Protein AF-X0W7W7-F1 (afdb_monomer_lite)

pLDDT: mean 78.42, std 18.94, range [36.66, 98.75]

Organism: NCBI:txid412755

Foldseek 3Di:
DLAQPVLVVVQCVVVVWDKDDDDQWIKIDDPPFIFIDGSPDQWTFGPPPPDTQTDGSQFKDWPDFWAADEEAAQDKDKTATDIDGDPFDDKWKAKWKPPVHTDTDDPDDQWDQRTHRMIMGGRHHPVQAFIKMWMWIDTPRDIDIGDIYTYHYFFPFDFDQDPVRDTDTDGPPPDPPPPPPDD

Structure (mmCIF, N/CA/C/O backbone):
data_AF-X0W7W7-F1
#
_entry.id   AF-X0W7W7-F1
#
loop_
_atom_site.group_PDB
_atom_site.id
_atom_site.type_symbol
_atom_site.label_atom_id
_atom_site.label_alt_id
_atom_site.label_comp_id
_atom_site.label_asym_id
_atom_site.label_entity_id
_atom_site.label_seq_id
_atom_site.pdbx_PDB_ins_code
_atom_site.Cartn_x
_atom_site.Cartn_y
_atom_site.Cartn_z
_atom_site.occupancy
_atom_site.B_iso_or_equiv
_atom_site.auth_seq_id
_atom_site.auth_comp_id
_atom_site.auth_asym_id
_atom_site.auth_atom_id
_atom_site.pdbx_PDB_model_num
ATOM 1 N N . ALA A 1 1 ? 23.647 -15.182 -27.503 1.00 45.72 1 ALA A N 1
ATOM 2 C CA . ALA A 1 1 ? 22.432 -14.591 -28.090 1.00 45.72 1 ALA A CA 1
ATOM 3 C C . ALA A 1 1 ? 21.824 -13.727 -27.004 1.00 45.72 1 ALA A C 1
ATOM 5 O O . ALA A 1 1 ? 21.447 -14.271 -25.975 1.00 45.72 1 ALA A O 1
ATOM 6 N N . ASN A 1 2 ? 21.884 -12.408 -27.164 1.00 49.81 2 ASN A N 1
ATOM 7 C CA . ASN A 1 2 ? 21.413 -11.459 -26.160 1.00 49.81 2 ASN A CA 1
ATOM 8 C C . ASN A 1 2 ? 19.884 -11.489 -26.180 1.00 49.81 2 ASN A C 1
ATOM 10 O O . ASN A 1 2 ? 19.286 -10.874 -27.054 1.00 49.81 2 ASN A O 1
ATOM 14 N N . ALA A 1 3 ? 19.272 -12.304 -25.322 1.00 60.06 3 ALA A N 1
ATOM 15 C CA . ALA A 1 3 ? 17.826 -12.308 -25.148 1.00 60.06 3 ALA A CA 1
ATOM 16 C C . ALA A 1 3 ? 17.385 -10.969 -24.536 1.00 60.06 3 ALA A C 1
ATOM 18 O O . ALA A 1 3 ? 18.170 -10.315 -23.845 1.00 60.06 3 ALA A O 1
ATOM 19 N N . ILE A 1 4 ? 16.136 -10.569 -24.783 1.00 62.16 4 ILE A N 1
ATOM 20 C CA . ILE A 1 4 ? 15.514 -9.462 -24.046 1.00 62.16 4 ILE A CA 1
ATOM 21 C C . ILE A 1 4 ? 15.673 -9.770 -22.548 1.00 62.16 4 ILE A C 1
ATOM 23 O O . ILE A 1 4 ? 15.346 -10.892 -22.159 1.00 62.16 4 ILE A O 1
ATOM 27 N N . PRO A 1 5 ? 16.183 -8.838 -21.719 1.00 66.94 5 PRO A N 1
ATOM 28 C CA . PRO A 1 5 ? 16.323 -9.091 -20.290 1.00 66.94 5 PRO A CA 1
ATOM 29 C C . PRO A 1 5 ? 14.987 -9.548 -19.690 1.00 66.94 5 PRO A C 1
ATOM 31 O O . PRO A 1 5 ? 13.959 -8.931 -19.974 1.00 66.94 5 PRO A O 1
ATOM 34 N N . ASP A 1 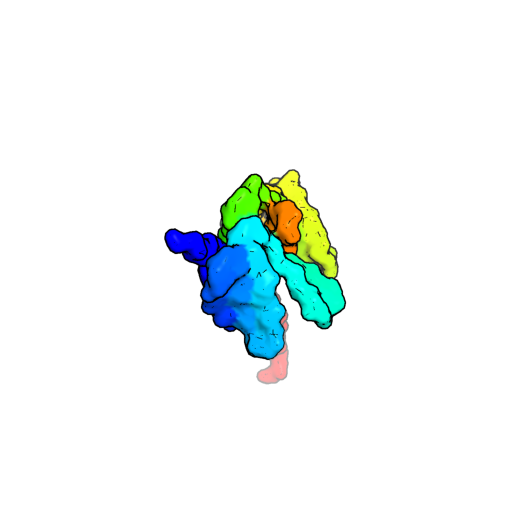6 ? 14.997 -10.595 -18.860 1.00 69.69 6 ASP A N 1
ATOM 35 C CA . ASP A 1 6 ? 13.777 -11.247 -18.343 1.00 69.69 6 ASP A CA 1
ATOM 36 C C . ASP A 1 6 ? 12.773 -10.246 -17.740 1.00 69.69 6 ASP A C 1
ATOM 38 O O . ASP A 1 6 ? 11.567 -10.341 -17.965 1.00 69.69 6 ASP A O 1
ATOM 42 N N . ALA A 1 7 ? 13.278 -9.205 -17.071 1.00 64.88 7 ALA A N 1
ATOM 43 C CA . ALA A 1 7 ? 12.464 -8.154 -16.465 1.00 64.88 7 ALA A CA 1
ATOM 44 C C . ALA A 1 7 ? 11.612 -7.358 -17.481 1.00 64.88 7 ALA A C 1
ATOM 46 O O . ALA A 1 7 ? 10.484 -6.968 -17.174 1.00 64.88 7 ALA A O 1
ATOM 47 N N . TRP A 1 8 ? 12.107 -7.141 -18.707 1.00 68.44 8 TRP A N 1
ATOM 48 C CA . TRP A 1 8 ? 11.331 -6.517 -19.787 1.00 68.44 8 TRP A CA 1
ATOM 49 C C . TRP A 1 8 ? 10.260 -7.467 -20.323 1.00 68.44 8 TRP A C 1
ATOM 51 O O . TRP A 1 8 ? 9.124 -7.045 -20.534 1.00 68.44 8 TRP A O 1
ATOM 61 N N . ALA A 1 9 ? 10.594 -8.746 -20.511 1.00 70.38 9 ALA A N 1
ATOM 62 C CA . ALA A 1 9 ? 9.655 -9.748 -21.008 1.00 70.38 9 ALA A CA 1
ATOM 63 C C . ALA A 1 9 ? 8.454 -9.922 -20.060 1.00 70.38 9 ALA A C 1
ATOM 65 O O . ALA A 1 9 ? 7.306 -9.887 -20.506 1.00 70.38 9 ALA A O 1
ATOM 66 N N . GLU A 1 10 ? 8.703 -10.024 -18.750 1.00 70.81 10 GLU A N 1
ATOM 67 C CA . GLU A 1 10 ? 7.651 -10.120 -17.731 1.00 70.81 10 GLU A CA 1
ATOM 68 C C . GLU A 1 10 ? 6.765 -8.869 -17.679 1.00 70.81 10 GLU A C 1
ATOM 70 O O . GLU A 1 10 ? 5.537 -8.971 -17.601 1.00 70.81 10 GLU A O 1
ATOM 75 N N . MET A 1 11 ? 7.367 -7.675 -17.740 1.00 71.56 11 MET A N 1
ATOM 76 C CA . MET A 1 11 ? 6.620 -6.417 -17.719 1.00 71.56 11 MET A CA 1
ATOM 77 C C . MET A 1 11 ? 5.732 -6.268 -18.961 1.00 71.56 11 MET A C 1
ATOM 79 O O . MET A 1 11 ? 4.547 -5.959 -18.829 1.00 71.56 11 MET A O 1
ATOM 83 N N . LEU A 1 12 ? 6.291 -6.494 -20.151 1.00 73.38 12 LEU A N 1
ATOM 84 C CA . LEU A 1 12 ? 5.581 -6.347 -21.421 1.00 73.38 12 LEU A CA 1
ATOM 85 C C . LEU A 1 12 ? 4.429 -7.353 -21.523 1.00 73.38 12 LEU A C 1
ATOM 87 O O . LEU A 1 12 ? 3.311 -6.961 -21.859 1.00 73.38 12 LEU A O 1
ATOM 91 N N . ALA A 1 13 ? 4.659 -8.611 -21.134 1.00 72.12 13 ALA A N 1
ATOM 92 C CA . ALA A 1 13 ? 3.614 -9.631 -21.094 1.00 72.12 13 ALA A CA 1
ATOM 93 C C . ALA A 1 13 ? 2.483 -9.267 -20.116 1.00 72.12 13 ALA A C 1
ATOM 95 O O . ALA A 1 13 ? 1.309 -9.356 -20.478 1.00 72.12 13 ALA A O 1
ATOM 96 N N . ALA A 1 14 ? 2.814 -8.795 -18.907 1.00 66.62 14 ALA A N 1
ATOM 97 C CA . ALA A 1 14 ? 1.821 -8.375 -17.912 1.00 66.62 14 ALA A CA 1
ATOM 98 C C . ALA A 1 14 ? 0.955 -7.194 -18.386 1.00 66.62 14 ALA A C 1
ATOM 100 O O . ALA A 1 14 ? -0.183 -7.048 -17.945 1.00 66.62 14 ALA A O 1
ATOM 101 N N . GLN A 1 15 ? 1.484 -6.356 -19.280 1.00 68.12 15 GLN A N 1
ATOM 102 C CA . GLN A 1 15 ? 0.783 -5.203 -19.851 1.00 68.12 15 GLN A CA 1
ATOM 103 C C . GLN A 1 15 ? 0.139 -5.499 -21.220 1.00 68.12 15 GLN A C 1
ATOM 105 O O . GLN A 1 15 ? -0.442 -4.603 -21.829 1.00 68.12 15 GLN A O 1
ATOM 110 N N . GLY A 1 16 ? 0.219 -6.743 -21.708 1.00 72.38 16 GLY A N 1
ATOM 111 C CA . GLY A 1 16 ? -0.382 -7.162 -22.978 1.00 72.38 16 GLY A CA 1
ATOM 112 C C . GLY A 1 16 ? 0.357 -6.679 -24.230 1.00 72.38 16 GLY A C 1
ATOM 113 O O . GLY A 1 16 ? -0.223 -6.677 -25.316 1.00 72.38 16 GLY A O 1
ATOM 114 N N . PHE A 1 17 ? 1.619 -6.269 -24.103 1.00 72.00 17 PHE A N 1
ATOM 115 C CA . PHE A 1 17 ? 2.450 -5.920 -25.250 1.00 72.00 17 PHE A CA 1
ATOM 116 C C . PHE A 1 17 ? 2.936 -7.189 -25.954 1.00 72.00 17 PHE A C 1
ATOM 118 O O . PHE A 1 17 ? 3.464 -8.108 -25.325 1.00 72.00 17 PHE A O 1
ATOM 125 N N . ALA A 1 18 ? 2.826 -7.213 -27.280 1.00 73.81 18 ALA A N 1
ATOM 126 C CA . ALA A 1 18 ? 3.605 -8.136 -28.093 1.00 73.81 18 ALA A CA 1
ATOM 127 C C . ALA A 1 18 ? 5.037 -7.605 -28.187 1.00 73.81 18 ALA A C 1
ATOM 129 O O . ALA A 1 18 ? 5.231 -6.401 -28.315 1.00 73.81 18 ALA A O 1
ATOM 130 N N . TYR A 1 19 ? 6.045 -8.470 -28.150 1.00 74.38 19 TYR A N 1
ATOM 131 C CA . TYR A 1 19 ? 7.438 -8.037 -28.207 1.00 74.38 19 TYR A CA 1
ATOM 132 C C . TYR A 1 19 ? 8.307 -9.016 -28.986 1.00 74.38 19 TYR A C 1
ATOM 134 O O . TYR A 1 19 ? 7.923 -10.161 -29.231 1.00 74.38 19 TYR A O 1
ATOM 142 N N . GLY A 1 20 ? 9.493 -8.566 -29.376 1.00 71.44 20 GLY A N 1
ATOM 143 C CA . GLY A 1 20 ? 10.481 -9.420 -30.008 1.00 71.44 20 GLY A CA 1
ATOM 144 C C . GLY A 1 20 ? 11.811 -8.720 -30.228 1.00 71.44 20 GLY A C 1
ATOM 145 O O . GLY A 1 20 ? 12.041 -7.598 -29.784 1.00 71.44 20 GLY A O 1
ATOM 146 N N . GLN A 1 21 ? 12.717 -9.431 -30.885 1.00 72.44 21 GLN A N 1
ATOM 147 C CA . GLN A 1 21 ? 14.108 -9.034 -31.025 1.00 72.44 21 GLN A CA 1
ATOM 148 C C . GLN A 1 21 ? 14.515 -9.012 -32.492 1.00 72.44 21 GLN A C 1
ATOM 150 O O . GLN A 1 21 ? 14.133 -9.891 -33.272 1.00 72.44 21 GLN A O 1
ATOM 155 N N . ARG A 1 22 ? 15.341 -8.032 -32.859 1.00 69.88 22 ARG A N 1
ATOM 156 C CA . ARG A 1 22 ? 16.033 -8.001 -34.144 1.00 69.88 22 ARG A CA 1
ATOM 157 C C . ARG A 1 22 ? 17.442 -7.453 -33.943 1.00 69.88 22 ARG A C 1
ATOM 159 O O . ARG A 1 22 ? 17.612 -6.285 -33.621 1.00 69.88 22 ARG A O 1
ATOM 166 N N . ASN A 1 23 ? 18.451 -8.286 -34.195 1.00 75.62 23 ASN A N 1
ATOM 167 C CA . ASN A 1 23 ? 19.860 -7.954 -33.945 1.00 75.62 23 ASN A CA 1
ATOM 168 C C . ASN A 1 23 ? 20.071 -7.542 -32.474 1.00 75.62 23 ASN A C 1
ATOM 170 O O . ASN A 1 23 ? 19.662 -8.306 -31.602 1.00 75.62 23 ASN A O 1
ATOM 174 N N . ASP A 1 24 ? 20.662 -6.365 -32.227 1.00 70.25 24 ASP A N 1
ATOM 175 C CA . ASP A 1 24 ? 20.887 -5.753 -30.903 1.00 70.25 24 ASP A CA 1
ATOM 176 C C . ASP A 1 24 ? 19.748 -4.808 -30.459 1.00 70.25 24 ASP A C 1
ATOM 178 O O . ASP A 1 24 ? 19.847 -4.148 -29.420 1.00 70.25 24 ASP A O 1
ATOM 182 N N . SER A 1 25 ? 18.663 -4.747 -31.237 1.00 67.56 25 SER A N 1
ATOM 183 C CA . SER A 1 25 ? 17.449 -4.005 -30.901 1.00 67.56 25 SER A CA 1
ATOM 184 C C . SER A 1 25 ? 16.347 -4.946 -30.420 1.00 67.56 25 SER A C 1
ATOM 186 O O . SER A 1 25 ? 16.232 -6.101 -30.855 1.00 67.56 25 SER A O 1
ATOM 188 N N . TRP A 1 26 ? 15.473 -4.423 -29.572 1.00 69.69 26 TRP A N 1
ATOM 189 C CA . TRP A 1 26 ? 14.201 -5.046 -29.228 1.00 69.69 26 TRP A CA 1
ATOM 190 C C . TRP A 1 26 ? 13.044 -4.157 -29.677 1.00 69.69 26 TRP A C 1
ATOM 192 O O . TRP A 1 26 ? 13.203 -2.949 -29.854 1.00 69.69 26 TRP A O 1
ATOM 202 N N . TYR A 1 27 ? 11.883 -4.768 -29.878 1.00 68.31 27 TYR A N 1
ATOM 203 C CA . TYR A 1 27 ? 10.658 -4.077 -30.244 1.00 68.31 27 TYR A CA 1
ATOM 204 C C . TYR A 1 27 ? 9.495 -4.522 -29.365 1.00 68.31 27 TYR A C 1
ATOM 206 O O . TYR A 1 27 ? 9.428 -5.684 -28.958 1.00 68.31 27 TYR A O 1
ATOM 214 N N . ALA A 1 28 ? 8.561 -3.611 -29.103 1.00 71.88 28 ALA A N 1
ATOM 215 C CA . ALA A 1 28 ? 7.290 -3.928 -28.465 1.00 71.88 28 ALA A CA 1
ATOM 216 C C . ALA A 1 28 ? 6.136 -3.164 -29.112 1.00 71.88 28 ALA A C 1
ATOM 218 O O . ALA A 1 28 ? 6.305 -2.040 -29.586 1.00 71.88 28 ALA A O 1
ATOM 219 N N . PHE A 1 29 ? 4.962 -3.788 -29.114 1.00 65.50 29 PHE A N 1
ATOM 220 C CA . PHE A 1 29 ? 3.747 -3.290 -29.732 1.00 65.50 29 PHE A CA 1
ATOM 221 C C . PHE A 1 29 ? 2.554 -3.443 -28.793 1.00 65.50 29 PHE A C 1
ATOM 223 O O . PHE A 1 29 ? 2.348 -4.510 -28.213 1.00 65.50 29 PHE A O 1
ATOM 230 N N . LEU A 1 30 ? 1.722 -2.406 -28.717 1.00 60.84 30 LEU A N 1
ATOM 231 C CA . LEU A 1 30 ? 0.381 -2.474 -28.137 1.00 60.84 30 LEU A CA 1
ATOM 232 C C . LEU A 1 30 ? -0.604 -1.914 -29.165 1.00 60.84 30 LEU A C 1
ATOM 234 O O . LEU A 1 30 ? -0.691 -0.704 -29.384 1.00 60.84 30 LEU A O 1
ATOM 238 N N . GLY A 1 31 ? -1.314 -2.806 -29.856 1.00 69.38 31 GLY A N 1
ATOM 239 C CA . GLY A 1 31 ? -2.130 -2.423 -31.008 1.00 69.38 31 GLY A CA 1
ATOM 240 C C . GLY A 1 31 ? -1.274 -1.837 -32.139 1.00 69.38 31 GLY A C 1
ATOM 241 O O . GLY A 1 31 ? -0.375 -2.507 -32.638 1.00 69.38 31 GLY A O 1
ATOM 242 N N . GLY A 1 32 ? -1.564 -0.598 -32.555 1.00 58.56 32 GLY A N 1
ATOM 243 C CA . GLY A 1 32 ? -0.831 0.111 -33.616 1.00 58.56 32 GLY A CA 1
ATOM 244 C C . GLY A 1 32 ? 0.356 0.959 -33.140 1.00 58.56 32 GLY A C 1
ATOM 245 O O . GLY A 1 32 ? 1.016 1.585 -33.967 1.00 58.56 32 GLY A O 1
ATOM 246 N N . LEU A 1 33 ? 0.617 1.016 -31.830 1.00 58.38 33 LEU A N 1
ATOM 247 C CA . LEU A 1 33 ? 1.764 1.729 -31.264 1.00 58.38 33 LEU A CA 1
ATOM 248 C C . LEU A 1 33 ? 2.957 0.777 -31.186 1.00 58.38 33 LEU A C 1
ATOM 250 O O . LEU A 1 33 ? 2.823 -0.315 -30.637 1.00 58.38 33 LEU A O 1
ATOM 254 N N . GLY A 1 34 ? 4.101 1.193 -31.729 1.00 57.59 34 GLY A N 1
ATOM 255 C CA . GLY A 1 34 ? 5.343 0.423 -31.729 1.00 57.59 34 GLY A CA 1
ATOM 256 C C . GLY A 1 34 ? 6.508 1.209 -31.139 1.00 57.59 34 GLY A C 1
ATOM 257 O O . GLY A 1 34 ? 6.561 2.432 -31.255 1.00 57.59 34 GLY A O 1
ATOM 258 N N . TYR A 1 35 ? 7.440 0.491 -30.526 1.00 67.12 35 TYR A N 1
ATOM 259 C CA . TYR A 1 35 ? 8.705 1.015 -30.020 1.00 67.12 35 TYR A CA 1
ATOM 260 C C . TYR A 1 35 ? 9.858 0.134 -30.506 1.00 67.12 35 TYR A C 1
ATOM 262 O O . TYR A 1 35 ? 9.696 -1.082 -30.613 1.00 67.12 35 TYR A O 1
ATOM 270 N N . GLU A 1 36 ? 11.009 0.752 -30.762 1.00 62.44 36 GLU A N 1
ATOM 271 C CA . GLU A 1 36 ? 12.295 0.088 -30.967 1.00 62.44 36 GLU A CA 1
ATOM 272 C C . GLU A 1 36 ? 1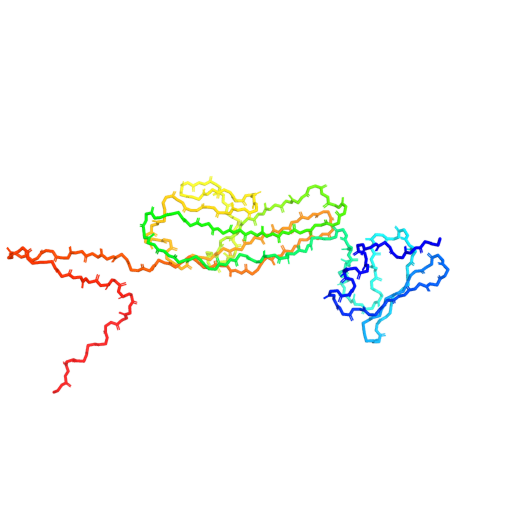3.319 0.716 -30.014 1.00 62.44 36 GLU A C 1
ATOM 274 O O . GLU A 1 36 ? 13.387 1.942 -29.906 1.00 62.44 36 GLU A O 1
ATOM 279 N N . GLY A 1 37 ? 14.101 -0.116 -29.329 1.00 63.38 37 GLY A N 1
ATOM 280 C CA . GLY A 1 37 ? 15.140 0.318 -28.394 1.00 63.38 37 GLY A CA 1
ATOM 281 C C . GLY A 1 37 ? 16.359 -0.588 -28.423 1.00 63.38 37 GLY A C 1
ATOM 282 O O . GLY A 1 37 ? 16.311 -1.709 -28.939 1.00 63.38 37 GLY A O 1
ATOM 283 N N . ASN A 1 38 ? 17.464 -0.116 -27.856 1.00 66.25 38 ASN A N 1
ATOM 284 C CA . ASN A 1 38 ? 18.648 -0.932 -27.621 1.00 66.25 38 ASN A CA 1
ATOM 285 C C . ASN A 1 38 ? 18.389 -1.903 -26.458 1.00 66.25 38 ASN A C 1
ATOM 287 O O . ASN A 1 38 ? 17.700 -1.568 -25.498 1.00 66.25 38 ASN A O 1
ATOM 291 N N . MET A 1 39 ? 18.973 -3.103 -26.490 1.00 59.00 39 MET A N 1
ATOM 292 C CA . MET A 1 39 ? 18.866 -4.071 -25.380 1.00 59.00 39 MET A CA 1
ATOM 293 C C . MET A 1 39 ? 19.367 -3.556 -24.026 1.00 59.00 39 MET A C 1
ATOM 295 O O . MET A 1 39 ? 18.998 -4.112 -22.994 1.00 59.00 39 MET A O 1
ATOM 299 N N . ASN A 1 40 ? 20.217 -2.526 -24.026 1.00 62.91 40 ASN A N 1
ATOM 300 C CA . ASN A 1 40 ? 20.704 -1.877 -22.810 1.00 62.91 40 ASN A CA 1
ATOM 301 C C . ASN A 1 40 ? 19.821 -0.708 -22.350 1.00 62.91 40 ASN A C 1
ATOM 303 O O . ASN A 1 40 ? 20.086 -0.146 -21.284 1.00 62.91 40 ASN A O 1
ATOM 307 N N . ASP A 1 41 ? 18.799 -0.334 -23.124 1.00 63.84 41 ASP A N 1
ATOM 308 C CA . ASP A 1 41 ? 17.883 0.730 -22.735 1.00 63.84 41 ASP A CA 1
ATOM 309 C C . ASP A 1 41 ? 17.073 0.269 -21.520 1.00 63.84 41 ASP A C 1
ATOM 311 O O . ASP A 1 41 ? 16.460 -0.802 -21.496 1.00 63.84 41 ASP A O 1
ATOM 315 N N . ARG A 1 42 ? 17.097 1.092 -20.470 1.00 59.69 42 ARG A N 1
ATOM 316 C CA . ARG A 1 42 ? 16.331 0.867 -19.235 1.00 59.69 42 ARG A CA 1
ATOM 317 C C . ARG A 1 42 ? 14.994 1.604 -19.228 1.00 59.69 42 ARG A C 1
ATOM 319 O O . ARG A 1 42 ? 14.255 1.512 -18.253 1.00 59.69 42 ARG A O 1
ATOM 326 N N . GLU A 1 43 ? 14.676 2.312 -20.310 1.00 60.84 43 GLU A N 1
ATOM 327 C CA . GLU A 1 43 ? 13.517 3.193 -20.429 1.00 60.84 43 GLU A CA 1
ATOM 328 C C . GLU A 1 43 ? 12.947 3.156 -21.854 1.00 60.84 43 GLU A C 1
ATOM 330 O O . GLU A 1 43 ? 13.688 3.281 -22.828 1.00 60.84 43 GLU A O 1
ATOM 335 N N . MET A 1 44 ? 11.621 3.031 -21.983 1.00 60.81 44 MET A N 1
ATOM 336 C CA . MET A 1 44 ? 10.914 3.278 -23.245 1.00 60.81 44 MET A CA 1
ATOM 337 C C . MET A 1 44 ? 10.397 4.715 -23.289 1.00 60.81 44 MET A C 1
ATOM 339 O O . MET A 1 44 ? 9.641 5.129 -22.409 1.00 60.81 44 MET A O 1
ATOM 343 N N . LEU A 1 45 ? 10.720 5.450 -24.354 1.00 54.72 45 LEU A N 1
ATOM 344 C CA . LEU A 1 45 ? 10.090 6.732 -24.676 1.00 54.72 45 LEU A CA 1
ATOM 345 C C . LEU A 1 45 ? 9.068 6.533 -25.802 1.00 54.72 45 LEU A C 1
ATOM 347 O O . LEU A 1 45 ? 9.421 6.112 -26.903 1.00 54.72 45 LEU A O 1
ATOM 351 N N . PHE A 1 46 ? 7.801 6.865 -25.550 1.00 54.62 46 PHE A N 1
ATOM 352 C CA . PHE A 1 46 ? 6.751 6.844 -26.572 1.00 54.62 46 PHE A CA 1
ATOM 353 C C . PHE A 1 46 ? 6.773 8.144 -27.390 1.00 54.62 46 PHE A C 1
ATOM 355 O O . PHE A 1 46 ? 6.525 9.221 -26.849 1.00 54.62 46 PHE A O 1
ATOM 362 N N . TRP A 1 47 ? 7.008 8.073 -28.702 1.00 42.59 47 TRP A N 1
ATOM 363 C CA . TRP A 1 47 ? 6.729 9.206 -29.593 1.00 42.59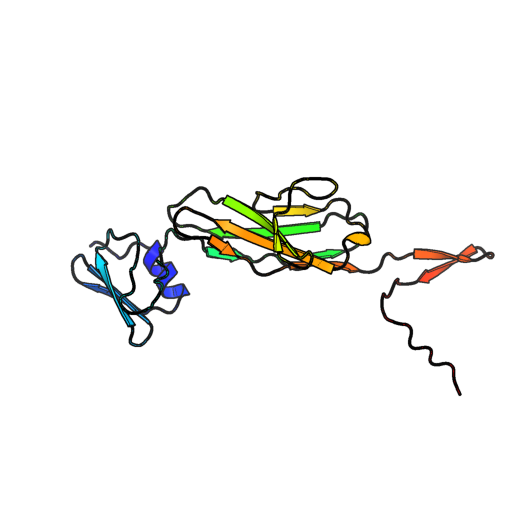 47 TRP A CA 1
ATOM 364 C C . TRP A 1 47 ? 5.215 9.300 -29.847 1.00 42.59 47 TRP A C 1
ATOM 366 O O . TRP A 1 47 ? 4.608 8.351 -30.334 1.00 42.59 47 TRP A O 1
ATOM 376 N N . GLY A 1 48 ? 4.599 10.445 -29.533 1.00 44.88 48 GLY A N 1
ATOM 377 C CA . GLY A 1 48 ? 3.211 10.762 -29.917 1.00 44.88 48 GLY A CA 1
ATOM 378 C C . GLY A 1 48 ? 2.154 10.723 -28.806 1.00 44.88 48 GLY A C 1
ATOM 379 O O . GLY A 1 48 ? 1.030 11.159 -29.042 1.00 44.88 48 GLY A O 1
ATOM 380 N N . ALA A 1 49 ? 2.494 10.296 -27.590 1.00 43.06 49 ALA A N 1
ATOM 381 C CA . ALA A 1 49 ? 1.651 10.528 -26.418 1.00 43.06 49 ALA A CA 1
ATOM 382 C C . ALA A 1 49 ? 2.140 11.804 -25.722 1.00 43.06 49 ALA A C 1
ATOM 384 O O . ALA A 1 49 ? 3.221 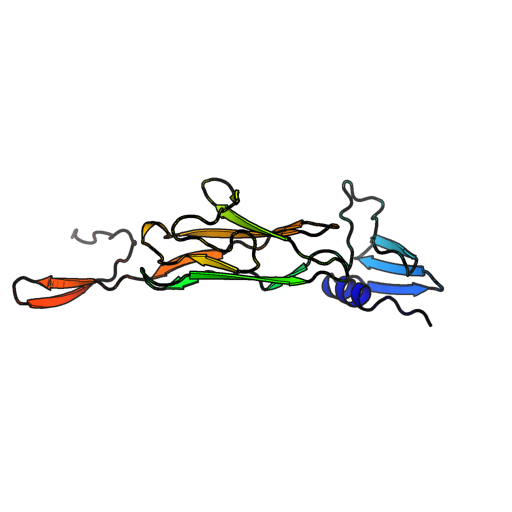11.819 -25.134 1.00 43.06 49 ALA A O 1
ATOM 385 N N . GLY A 1 50 ? 1.383 12.901 -25.827 1.00 41.94 50 GLY A N 1
ATOM 386 C CA . GLY A 1 50 ? 1.628 14.084 -25.002 1.00 41.94 50 GLY A CA 1
ATOM 387 C C . GLY A 1 50 ? 1.701 13.656 -23.533 1.00 41.94 50 GLY A C 1
ATOM 388 O O . GLY A 1 50 ? 0.753 13.062 -23.031 1.00 41.94 50 GLY A O 1
ATOM 389 N N . SER A 1 51 ? 2.843 13.910 -22.892 1.00 49.47 51 SER A N 1
ATOM 390 C CA . SER A 1 51 ? 3.227 13.398 -21.566 1.00 49.47 51 SER A CA 1
ATOM 391 C C . SER A 1 51 ? 3.498 11.886 -21.529 1.00 49.47 51 SER A C 1
ATOM 393 O O . SER A 1 51 ? 2.730 11.098 -20.982 1.00 49.47 51 SER A O 1
ATOM 395 N N . GLY A 1 52 ? 4.637 11.496 -22.109 1.00 43.28 52 GLY A N 1
ATOM 396 C CA . GLY A 1 52 ? 5.179 10.141 -22.067 1.00 43.28 52 GLY A CA 1
ATOM 397 C C . GLY A 1 52 ? 5.442 9.663 -20.640 1.00 43.28 52 GLY A C 1
ATOM 398 O O . GLY A 1 52 ? 6.342 10.153 -19.961 1.00 43.28 52 GLY A O 1
ATOM 399 N N . GLY A 1 53 ? 4.668 8.673 -20.203 1.00 50.97 53 GLY A N 1
ATOM 400 C CA . GLY A 1 53 ? 5.067 7.818 -19.096 1.00 50.97 53 GLY A CA 1
ATOM 401 C C . GLY A 1 53 ? 6.207 6.926 -19.568 1.00 50.97 53 GLY A C 1
ATOM 402 O O . GLY A 1 53 ? 6.022 6.126 -20.483 1.00 50.97 53 GLY A O 1
ATOM 403 N N . VAL A 1 54 ? 7.382 7.077 -18.964 1.00 55.66 54 VAL A N 1
ATOM 404 C CA . VAL A 1 54 ? 8.462 6.101 -19.097 1.00 55.66 54 VAL A CA 1
ATOM 405 C C . VAL A 1 54 ? 7.960 4.798 -18.479 1.00 55.66 54 VAL A C 1
ATOM 407 O O . VAL A 1 54 ? 7.705 4.748 -17.276 1.00 55.66 54 VAL A O 1
ATOM 410 N N . ILE A 1 55 ? 7.781 3.748 -19.284 1.00 59.75 55 ILE A N 1
ATOM 411 C CA . ILE A 1 55 ? 7.667 2.394 -18.735 1.00 59.75 55 ILE A CA 1
ATOM 412 C C . ILE A 1 55 ? 9.073 1.808 -18.661 1.00 59.75 55 ILE A C 1
ATOM 414 O O . ILE A 1 55 ? 9.816 1.797 -19.642 1.00 59.75 55 ILE A O 1
ATOM 418 N N . SER A 1 56 ? 9.452 1.392 -17.458 1.00 68.62 56 SER A N 1
ATOM 419 C CA . SER A 1 56 ? 10.729 0.760 -17.160 1.00 68.62 56 SER A CA 1
ATOM 420 C C . SER A 1 56 ? 10.452 -0.510 -16.359 1.00 68.62 56 SER A C 1
ATOM 422 O O . SER A 1 56 ? 9.630 -0.459 -15.438 1.00 68.62 56 SER A O 1
ATOM 424 N N . PRO A 1 57 ? 11.130 -1.634 -16.644 1.00 70.06 57 PRO A N 1
ATOM 425 C CA . PRO A 1 57 ? 11.074 -2.821 -15.792 1.00 70.06 57 PRO A CA 1
ATOM 426 C C . PRO A 1 57 ? 11.665 -2.546 -14.403 1.00 70.06 57 PRO A C 1
ATOM 428 O O . PRO A 1 57 ? 11.362 -3.252 -13.444 1.00 70.06 57 PRO A O 1
ATOM 431 N N . ASP A 1 58 ? 12.472 -1.488 -14.282 1.00 81.00 58 ASP A N 1
ATOM 432 C CA . ASP A 1 58 ? 12.985 -0.997 -13.013 1.00 81.00 58 ASP A CA 1
ATOM 433 C C . ASP A 1 58 ? 11.958 -0.105 -12.287 1.00 81.00 58 ASP A C 1
ATOM 435 O O . ASP A 1 58 ? 12.155 0.214 -11.120 1.00 81.00 58 ASP A O 1
ATOM 439 N N . GLY A 1 59 ? 10.835 0.261 -12.915 1.00 83.12 59 GLY A N 1
ATOM 440 C CA . GLY A 1 59 ? 9.743 1.003 -12.285 1.00 83.12 59 GLY A CA 1
ATOM 441 C C . GLY A 1 59 ? 9.013 0.200 -11.204 1.00 83.12 59 GLY A C 1
ATOM 442 O O . GLY A 1 59 ? 8.926 -1.029 -11.245 1.00 83.12 59 GLY A O 1
ATOM 443 N N . VAL A 1 60 ? 8.455 0.910 -10.228 1.00 88.44 60 VAL A N 1
ATOM 444 C CA . VAL A 1 60 ? 7.600 0.342 -9.184 1.00 88.44 60 VAL A CA 1
ATOM 445 C C . VAL A 1 60 ? 6.358 -0.290 -9.804 1.00 88.44 60 VAL A C 1
ATOM 447 O O . VAL A 1 60 ? 5.720 0.306 -10.674 1.00 88.44 60 VAL A O 1
ATOM 450 N N . ARG A 1 61 ? 5.986 -1.474 -9.311 1.00 87.88 61 ARG A N 1
ATOM 451 C CA . ARG A 1 61 ? 4.751 -2.207 -9.622 1.00 87.88 61 ARG A CA 1
ATOM 452 C C . ARG A 1 61 ? 4.169 -2.756 -8.321 1.00 87.88 61 ARG A C 1
ATOM 454 O O . ARG A 1 61 ? 4.872 -3.448 -7.590 1.00 87.88 61 ARG A O 1
ATOM 461 N N . ILE A 1 62 ? 2.900 -2.472 -8.032 1.00 89.75 62 ILE A N 1
ATOM 462 C CA . ILE A 1 62 ? 2.204 -3.056 -6.875 1.00 89.75 62 ILE A CA 1
ATOM 463 C C . ILE A 1 62 ? 1.662 -4.430 -7.277 1.00 89.75 62 ILE A C 1
ATOM 465 O O . ILE A 1 62 ? 0.847 -4.525 -8.194 1.00 89.75 62 ILE A O 1
ATOM 469 N N . THR A 1 63 ? 2.114 -5.480 -6.593 1.00 93.12 63 THR A N 1
ATOM 470 C CA . THR A 1 63 ? 1.703 -6.875 -6.825 1.00 93.12 63 THR A CA 1
ATOM 471 C C . THR A 1 63 ? 0.659 -7.352 -5.817 1.00 93.12 63 THR A C 1
ATOM 473 O O . THR A 1 63 ? -0.116 -8.252 -6.132 1.00 93.12 63 THR A O 1
ATOM 476 N N . GLN A 1 64 ? 0.575 -6.710 -4.648 1.00 94.62 64 GLN A N 1
ATOM 477 C CA . GLN A 1 64 ? -0.498 -6.913 -3.675 1.00 94.62 64 GLN A CA 1
ATOM 478 C C . GLN A 1 64 ? -1.012 -5.567 -3.166 1.00 94.62 64 GLN A C 1
ATOM 480 O O . GLN A 1 64 ? -0.251 -4.771 -2.618 1.00 94.62 64 GLN A O 1
ATOM 485 N N . GLN A 1 65 ? -2.311 -5.329 -3.348 1.00 97.50 65 GLN A N 1
ATOM 486 C CA . GLN A 1 65 ? -2.994 -4.139 -2.843 1.00 97.50 65 GLN A CA 1
ATOM 487 C C . GLN A 1 65 ? -3.310 -4.285 -1.346 1.00 97.50 65 GLN A C 1
ATOM 489 O O . GLN A 1 65 ? -3.559 -5.409 -0.895 1.00 97.50 65 GLN A O 1
ATOM 494 N N . PRO A 1 66 ? -3.368 -3.174 -0.588 1.00 98.06 66 PRO A N 1
ATOM 495 C CA . PRO A 1 66 ? -3.943 -3.202 0.748 1.00 98.06 66 PRO A CA 1
ATOM 496 C C . PRO A 1 66 ? -5.429 -3.562 0.679 1.00 98.06 66 PRO A C 1
ATOM 498 O O . PRO A 1 66 ? -6.132 -3.192 -0.260 1.00 98.06 66 PRO A O 1
ATOM 501 N N . VAL A 1 67 ? -5.900 -4.292 1.686 1.00 97.81 67 VAL A N 1
ATOM 502 C CA . VAL A 1 67 ? -7.273 -4.804 1.770 1.00 97.81 67 VAL A CA 1
ATOM 503 C C . VAL A 1 67 ? -7.987 -4.144 2.944 1.00 97.81 67 VAL A C 1
ATOM 505 O O . VAL A 1 67 ? -7.354 -3.823 3.948 1.00 97.81 67 VAL A O 1
ATOM 508 N N . ASP A 1 68 ? -9.301 -3.943 2.820 1.00 97.75 68 ASP A N 1
ATOM 509 C CA . ASP A 1 68 ? -10.142 -3.461 3.917 1.00 97.75 68 ASP A CA 1
ATOM 510 C C . ASP A 1 68 ? -9.948 -4.305 5.182 1.00 97.75 68 ASP A C 1
ATOM 512 O O . ASP A 1 68 ? -10.043 -5.537 5.149 1.00 97.75 68 ASP A O 1
ATOM 516 N N . TRP A 1 69 ? -9.763 -3.634 6.314 1.00 98.12 69 TRP A N 1
ATOM 517 C CA . TRP A 1 69 ? -9.686 -4.282 7.613 1.00 98.12 69 TRP A CA 1
ATOM 518 C C . TRP A 1 69 ? -11.067 -4.325 8.272 1.00 98.12 69 TRP A C 1
ATOM 520 O O . TRP A 1 69 ? -11.808 -3.340 8.241 1.00 98.12 69 TRP A O 1
ATOM 530 N N . ARG A 1 70 ? -11.406 -5.465 8.885 1.00 95.44 70 ARG A N 1
ATOM 531 C CA . ARG A 1 70 ? -12.636 -5.674 9.662 1.00 95.44 70 ARG A CA 1
ATOM 532 C C . ARG A 1 70 ? -12.304 -6.290 11.016 1.00 95.44 70 ARG A C 1
ATOM 534 O O . ARG A 1 70 ? -11.641 -7.324 11.057 1.00 95.44 70 ARG A O 1
ATOM 541 N N . GLY A 1 71 ? -12.788 -5.698 12.102 1.00 92.62 71 GLY A N 1
ATOM 542 C CA . GLY A 1 71 ? -12.570 -6.245 13.440 1.00 92.62 71 GLY A CA 1
ATOM 543 C C . GLY A 1 71 ? -13.208 -5.429 14.558 1.00 92.62 71 GLY A C 1
ATOM 544 O O . GLY A 1 71 ? -14.035 -4.556 14.315 1.00 92.62 71 GLY A O 1
ATOM 545 N N . LEU A 1 72 ? -12.837 -5.751 15.796 1.00 90.56 72 LEU A N 1
ATOM 546 C CA . LEU A 1 72 ? -13.389 -5.135 17.004 1.00 90.56 72 LEU A CA 1
ATOM 547 C C . LEU A 1 72 ? -12.582 -3.905 17.437 1.00 90.56 72 LEU A C 1
ATOM 549 O O . LEU A 1 72 ? -11.386 -3.801 17.162 1.00 90.56 72 LEU A O 1
ATOM 553 N N . GLU A 1 73 ? -13.227 -3.010 18.183 1.00 90.69 73 GLU A N 1
ATOM 554 C CA . GLU A 1 73 ? -12.531 -1.966 18.940 1.00 90.69 73 GLU A CA 1
ATOM 555 C C . GLU A 1 73 ? -11.482 -2.587 19.884 1.00 90.69 73 GLU A C 1
ATOM 557 O O . GLU A 1 73 ? -11.665 -3.684 20.417 1.00 90.69 73 GLU A O 1
ATOM 562 N N . GLY A 1 74 ? -10.355 -1.902 20.071 1.00 92.88 74 GLY A N 1
ATOM 563 C CA . GLY A 1 74 ? -9.229 -2.362 20.883 1.00 92.88 74 GLY A CA 1
ATOM 564 C C . GLY A 1 74 ? -8.281 -3.323 20.160 1.00 92.88 74 GLY A C 1
ATOM 565 O O . GLY A 1 74 ? -7.174 -3.558 20.645 1.00 92.88 74 GLY A O 1
ATOM 566 N N . ALA A 1 75 ? -8.673 -3.855 18.998 1.00 95.00 75 ALA A N 1
ATOM 567 C CA . ALA A 1 75 ? -7.807 -4.698 18.184 1.00 95.00 75 ALA A CA 1
ATOM 568 C C . ALA A 1 75 ? -6.682 -3.889 17.510 1.00 95.00 75 ALA A C 1
ATOM 570 O O . ALA A 1 75 ? -6.587 -2.667 17.626 1.00 95.00 75 ALA A O 1
ATOM 571 N N . THR A 1 76 ? -5.814 -4.604 16.799 1.00 97.81 76 THR A N 1
ATOM 572 C CA . THR A 1 76 ? -4.781 -4.028 15.934 1.00 97.81 76 THR A CA 1
ATOM 573 C C . THR A 1 76 ? -5.217 -4.161 14.480 1.00 97.81 76 THR A C 1
ATOM 575 O O . THR A 1 76 ? -5.467 -5.278 14.019 1.00 97.81 76 THR A O 1
ATOM 578 N N . ALA A 1 77 ? -5.299 -3.039 13.766 1.00 98.00 77 ALA A N 1
ATOM 579 C CA . ALA A 1 77 ? -5.521 -3.024 12.325 1.00 98.00 77 ALA A CA 1
ATOM 580 C C . ALA A 1 77 ? -4.194 -2.895 11.580 1.00 98.00 77 ALA A C 1
ATOM 582 O O . ALA A 1 77 ? -3.366 -2.056 11.931 1.00 98.00 77 ALA A O 1
ATOM 583 N N . THR A 1 78 ? -4.005 -3.711 10.543 1.00 98.38 78 THR A N 1
ATOM 584 C CA . THR A 1 78 ? -2.815 -3.688 9.686 1.00 98.38 78 THR A CA 1
ATOM 585 C C . THR A 1 78 ? -3.211 -3.588 8.218 1.00 98.38 78 THR A C 1
ATOM 587 O O . THR A 1 78 ? -4.073 -4.326 7.739 1.00 98.38 78 THR A O 1
ATOM 590 N N . PHE A 1 79 ? -2.554 -2.684 7.495 1.00 98.69 79 PHE A N 1
ATOM 591 C CA . PHE A 1 79 ? -2.670 -2.533 6.048 1.00 98.69 79 PHE A CA 1
ATOM 592 C C . PHE A 1 79 ? -1.299 -2.759 5.422 1.00 98.69 79 PHE A C 1
ATOM 594 O O . PHE A 1 79 ? -0.353 -2.045 5.738 1.00 98.69 79 PHE A O 1
ATOM 601 N N . THR A 1 80 ? -1.195 -3.745 4.535 1.00 98.44 80 THR A N 1
ATOM 602 C CA . THR A 1 80 ? 0.070 -4.154 3.909 1.00 98.44 80 THR A CA 1
ATOM 603 C C . THR A 1 80 ? 0.017 -3.965 2.401 1.00 98.44 80 THR A C 1
ATOM 605 O O . THR A 1 80 ? -0.999 -4.279 1.777 1.00 98.44 80 THR A O 1
ATOM 608 N N . VAL A 1 81 ? 1.121 -3.531 1.804 1.00 98.19 81 VAL A N 1
ATOM 609 C CA . VAL A 1 81 ? 1.323 -3.518 0.350 1.00 98.19 81 VAL A CA 1
ATOM 610 C C . VAL A 1 81 ? 2.514 -4.406 -0.003 1.00 98.19 81 VAL A C 1
ATOM 612 O O . VAL A 1 81 ? 3.493 -4.449 0.735 1.00 98.19 81 VAL A O 1
ATOM 615 N N . VAL A 1 82 ? 2.464 -5.086 -1.149 1.00 96.25 82 VAL A N 1
ATOM 616 C CA . VAL A 1 82 ? 3.666 -5.692 -1.743 1.00 96.25 82 VAL A CA 1
ATOM 617 C C . VAL A 1 82 ? 3.928 -5.008 -3.068 1.00 96.25 82 VAL A C 1
ATOM 619 O O . VAL A 1 82 ? 3.056 -4.944 -3.941 1.00 96.25 82 VAL A O 1
ATOM 622 N N . ALA A 1 83 ? 5.136 -4.476 -3.202 1.00 91.62 83 ALA A N 1
ATOM 623 C CA . ALA A 1 83 ? 5.602 -3.823 -4.406 1.00 91.62 83 ALA A CA 1
ATOM 624 C C . ALA A 1 83 ? 6.945 -4.404 -4.842 1.00 91.62 83 ALA A C 1
ATOM 626 O O . ALA A 1 83 ? 7.772 -4.812 -4.029 1.00 91.62 83 ALA A O 1
ATOM 627 N N . THR A 1 84 ? 7.149 -4.422 -6.151 1.00 88.38 84 THR A N 1
ATOM 628 C CA . THR A 1 84 ? 8.395 -4.838 -6.788 1.00 88.38 84 THR A CA 1
ATOM 629 C C . THR A 1 84 ? 8.931 -3.687 -7.621 1.00 88.38 84 THR A C 1
ATOM 631 O O . THR A 1 84 ? 8.156 -2.997 -8.284 1.00 88.38 84 THR A O 1
ATOM 634 N N . SER A 1 85 ? 10.242 -3.538 -7.647 1.00 84.94 85 SER A N 1
ATOM 635 C CA . SER A 1 85 ? 10.988 -2.831 -8.685 1.00 84.94 85 SER A CA 1
ATOM 636 C C . SER A 1 85 ? 12.027 -3.805 -9.229 1.00 84.94 85 SER A C 1
ATOM 638 O O . SER A 1 85 ? 12.399 -4.736 -8.518 1.00 84.94 85 SER A O 1
ATOM 640 N N . GLY A 1 86 ? 12.456 -3.642 -10.481 1.00 78.88 86 GLY A N 1
ATOM 641 C CA . GLY A 1 86 ? 13.543 -4.444 -11.050 1.00 78.88 86 GLY A CA 1
ATOM 642 C C . GLY A 1 86 ? 14.857 -4.233 -10.289 1.00 78.88 86 GLY A C 1
ATOM 643 O O . GLY A 1 86 ? 15.046 -4.688 -9.166 1.00 78.88 86 GLY A O 1
ATOM 644 N N . ASN A 1 87 ? 15.793 -3.500 -10.880 1.00 79.12 87 ASN A N 1
ATOM 645 C CA . ASN A 1 87 ? 17.085 -3.211 -10.249 1.00 79.12 87 ASN A CA 1
ATOM 646 C C . ASN A 1 87 ? 17.100 -1.896 -9.453 1.00 79.12 87 ASN A C 1
ATOM 648 O O . ASN A 1 87 ? 18.111 -1.558 -8.836 1.00 79.12 87 ASN A O 1
ATOM 652 N N . ALA A 1 88 ? 16.003 -1.134 -9.466 1.00 79.69 88 ALA A N 1
ATOM 653 C CA . ALA A 1 88 ? 15.901 0.146 -8.773 1.00 79.69 88 ALA A CA 1
ATOM 654 C C . ALA A 1 88 ? 15.370 -0.031 -7.347 1.00 79.69 88 ALA A C 1
ATOM 656 O O . ALA A 1 88 ? 14.170 0.074 -7.083 1.00 79.69 88 ALA A O 1
ATOM 657 N N . SER A 1 89 ? 16.297 -0.307 -6.436 1.00 80.25 89 SER A N 1
ATOM 658 C CA . SER A 1 89 ? 16.096 -0.417 -4.989 1.00 80.25 89 SER A CA 1
ATOM 659 C C . SER A 1 89 ? 16.924 0.667 -4.272 1.00 80.25 89 SER A C 1
ATOM 661 O O . SER A 1 89 ? 17.978 1.041 -4.797 1.00 80.25 89 SER A O 1
ATOM 663 N N . PRO A 1 90 ? 16.508 1.181 -3.094 1.00 90.38 90 PRO A N 1
ATOM 664 C CA . PRO A 1 90 ? 15.330 0.802 -2.303 1.00 90.38 90 PRO A CA 1
ATOM 665 C C . PRO A 1 90 ? 14.021 1.457 -2.762 1.00 90.38 90 PRO A C 1
ATOM 667 O O . PRO A 1 90 ? 14.017 2.496 -3.420 1.00 90.38 90 PRO A O 1
ATOM 670 N N . LEU A 1 91 ? 12.902 0.839 -2.374 1.00 95.56 91 LEU A N 1
ATOM 671 C CA . LEU A 1 91 ? 11.569 1.434 -2.468 1.00 95.56 91 LEU A CA 1
ATOM 672 C C . LEU A 1 91 ? 11.320 2.359 -1.274 1.00 95.56 91 LEU A C 1
ATOM 674 O O . LEU A 1 91 ? 11.640 2.007 -0.138 1.00 95.56 91 LEU A O 1
ATOM 678 N N . SER A 1 92 ? 10.695 3.504 -1.535 1.00 97.75 92 SER A N 1
ATOM 679 C CA . SER A 1 92 ? 10.214 4.427 -0.506 1.00 97.75 92 SER A CA 1
ATOM 680 C C . SER A 1 92 ? 8.695 4.375 -0.422 1.00 97.75 92 SER A C 1
ATOM 682 O O . SER A 1 92 ? 8.016 4.414 -1.451 1.00 97.75 92 SER A O 1
ATOM 684 N N . TYR A 1 93 ? 8.166 4.339 0.799 1.00 98.56 93 TYR A N 1
ATOM 685 C CA . TYR A 1 93 ? 6.733 4.290 1.071 1.00 98.56 93 TYR A CA 1
ATOM 686 C C . TYR A 1 93 ? 6.277 5.574 1.759 1.00 98.56 93 TYR A C 1
ATOM 688 O O . TYR A 1 93 ? 7.004 6.152 2.564 1.00 98.56 93 TYR A O 1
ATOM 696 N N . GLN A 1 94 ? 5.058 6.004 1.452 1.00 98.69 94 GLN A N 1
ATOM 697 C CA . GLN A 1 94 ? 4.360 7.044 2.197 1.00 98.69 94 GLN A CA 1
ATOM 698 C C . GLN A 1 94 ? 2.871 6.722 2.223 1.00 98.69 94 GLN A C 1
ATOM 700 O O . GLN A 1 94 ? 2.181 6.820 1.203 1.00 98.69 94 GLN A O 1
ATOM 705 N N . TRP A 1 95 ? 2.368 6.355 3.394 1.00 98.75 95 TRP A N 1
ATOM 706 C CA . TRP A 1 95 ? 0.942 6.192 3.619 1.00 98.75 95 TRP A CA 1
ATOM 707 C C . TRP A 1 95 ? 0.241 7.546 3.643 1.00 98.75 95 TRP A C 1
ATOM 709 O O . TRP A 1 95 ? 0.791 8.569 4.065 1.00 98.75 95 TRP A O 1
ATOM 719 N N . GLN A 1 96 ? -0.986 7.538 3.148 1.00 98.75 96 GLN A N 1
ATOM 720 C CA . GLN A 1 96 ? -1.897 8.660 3.133 1.00 98.75 96 GLN A CA 1
ATOM 721 C C . GLN A 1 96 ? -3.247 8.240 3.681 1.00 98.75 96 GLN A C 1
ATOM 723 O O . GLN A 1 96 ? -3.720 7.133 3.422 1.00 98.75 96 GLN A O 1
ATOM 728 N N . GLU A 1 97 ? -3.889 9.170 4.366 1.00 98.19 97 GLU A N 1
ATOM 729 C CA . GLU A 1 97 ? -5.246 9.045 4.867 1.00 98.19 97 GLU A CA 1
ATOM 730 C C . GLU A 1 97 ? -6.166 10.029 4.142 1.00 98.19 97 GLU A C 1
ATOM 732 O O . GLU A 1 97 ? -5.756 11.137 3.779 1.00 98.19 97 GLU A O 1
ATOM 737 N N . LEU A 1 98 ? -7.414 9.624 3.912 1.00 97.81 98 LEU A N 1
ATOM 738 C CA . LEU A 1 98 ? -8.439 10.491 3.341 1.00 97.81 98 LEU A CA 1
ATOM 739 C C . LEU A 1 98 ? -9.133 11.318 4.435 1.00 97.81 98 LEU A C 1
ATOM 741 O O . LEU A 1 98 ? -10.053 10.832 5.083 1.00 97.81 98 LEU A O 1
ATOM 745 N N . ASN A 1 99 ? -8.764 12.596 4.550 1.00 88.19 99 ASN A N 1
ATOM 746 C CA . ASN A 1 99 ? -9.389 13.579 5.443 1.00 88.19 99 ASN A CA 1
ATOM 747 C C . ASN A 1 99 ? -9.915 14.765 4.624 1.00 88.19 99 ASN A C 1
ATOM 749 O O . ASN A 1 99 ? -9.285 15.818 4.526 1.00 88.19 99 ASN A O 1
ATOM 753 N N . GLY A 1 100 ? -11.027 14.549 3.914 1.00 90.94 100 GLY A N 1
ATOM 754 C CA . GLY A 1 100 ? -11.535 15.445 2.862 1.00 90.94 100 GLY A CA 1
ATOM 755 C C . GLY A 1 100 ? -10.687 15.416 1.581 1.00 90.94 100 GLY A C 1
ATOM 756 O O . GLY A 1 100 ? -11.225 15.361 0.478 1.00 90.94 100 GLY A O 1
ATOM 757 N N . SER A 1 101 ? -9.363 15.360 1.728 1.00 95.94 101 SER A N 1
ATOM 758 C CA . SER A 1 101 ? -8.380 15.071 0.684 1.00 95.94 101 SER A CA 1
ATOM 759 C C . SER A 1 101 ? -7.317 14.104 1.213 1.00 95.94 101 SER A C 1
ATOM 761 O O . SER A 1 101 ? -7.218 13.880 2.419 1.00 95.94 101 SER A O 1
ATOM 763 N N . TRP A 1 102 ? -6.550 13.495 0.311 1.00 97.94 102 TRP A N 1
ATOM 764 C CA . TRP A 1 102 ? -5.467 12.594 0.691 1.00 97.94 102 TRP A CA 1
ATOM 765 C C . TRP A 1 102 ? -4.284 13.376 1.260 1.00 97.94 102 TRP A C 1
ATOM 767 O O . TRP A 1 102 ? -3.695 14.196 0.556 1.00 97.94 102 TRP A O 1
ATOM 777 N N . ALA A 1 103 ? -3.921 13.087 2.505 1.00 98.00 103 ALA A N 1
ATOM 778 C CA . ALA A 1 103 ? -2.803 13.709 3.204 1.00 98.00 103 ALA A CA 1
ATOM 779 C C . ALA A 1 103 ? -1.861 12.643 3.766 1.00 98.00 103 ALA A C 1
ATOM 781 O O . ALA A 1 103 ? -2.305 11.557 4.130 1.00 98.00 103 ALA A O 1
ATOM 782 N N . ASN A 1 104 ? -0.564 12.950 3.831 1.00 98.25 104 ASN A N 1
ATOM 783 C CA . ASN A 1 104 ? 0.439 12.035 4.374 1.00 98.25 104 ASN A CA 1
ATOM 784 C C . ASN A 1 104 ? 0.161 11.746 5.849 1.00 98.25 104 ASN A C 1
ATOM 786 O O . ASN A 1 104 ? -0.057 12.671 6.633 1.00 98.25 104 ASN A O 1
ATOM 790 N N . THR A 1 105 ? 0.207 10.471 6.222 1.00 97.94 105 THR A N 1
ATOM 791 C CA . THR A 1 105 ? 0.192 10.074 7.626 1.00 97.94 105 THR A CA 1
ATOM 792 C C . THR A 1 105 ? 1.571 10.299 8.239 1.00 97.94 105 THR A C 1
ATOM 794 O O . THR A 1 105 ? 2.598 10.280 7.553 1.00 97.94 105 THR A O 1
ATOM 797 N N . THR A 1 106 ? 1.593 10.497 9.550 1.00 97.81 106 THR A N 1
ATOM 798 C CA . THR A 1 106 ? 2.818 10.543 10.349 1.00 97.81 106 THR A CA 1
ATOM 799 C C . THR A 1 106 ? 2.654 9.638 11.552 1.00 97.81 106 THR A C 1
ATOM 801 O O . THR A 1 106 ? 1.564 9.579 12.120 1.00 97.81 106 THR A O 1
ATOM 804 N N . ASP A 1 10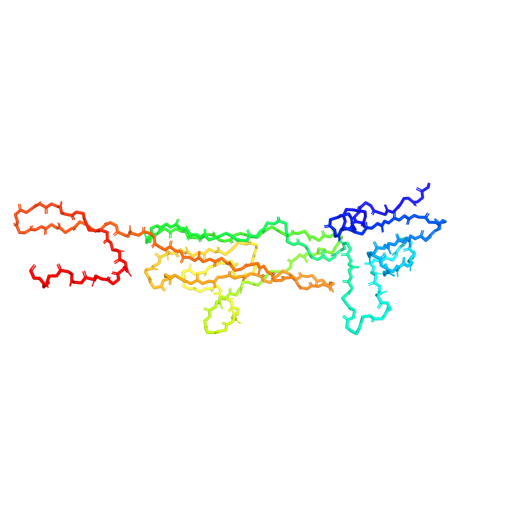7 ? 3.738 8.995 11.974 1.00 97.94 107 ASP A N 1
ATOM 805 C CA . ASP A 1 107 ? 3.723 8.104 13.131 1.00 97.94 107 ASP A CA 1
ATOM 806 C C . ASP A 1 107 ? 3.473 8.910 14.410 1.00 97.94 107 ASP A C 1
ATOM 808 O O . ASP A 1 107 ? 4.331 9.664 14.875 1.00 97.94 107 ASP A O 1
ATOM 812 N N . ALA A 1 108 ? 2.253 8.796 14.932 1.00 94.75 108 ALA A N 1
ATOM 813 C CA . ALA A 1 108 ? 1.759 9.532 16.085 1.00 94.75 108 ALA A CA 1
ATOM 814 C C . ALA A 1 108 ? 0.498 8.862 16.650 1.00 94.75 108 ALA A C 1
ATOM 816 O O . ALA A 1 108 ? -0.343 8.343 15.913 1.00 94.75 108 ALA A O 1
ATOM 817 N N . GLY A 1 109 ? 0.331 8.933 17.973 1.00 94.44 109 GLY A N 1
ATOM 818 C CA . GLY A 1 109 ? -0.832 8.357 18.646 1.00 94.44 109 GLY A CA 1
ATOM 819 C C . GLY A 1 109 ? -0.915 6.845 18.433 1.00 94.44 109 GLY A C 1
ATOM 820 O O . GLY A 1 109 ? 0.006 6.122 18.801 1.00 94.44 109 GLY A O 1
ATOM 821 N N . THR A 1 110 ? -2.023 6.380 17.855 1.00 96.00 110 THR A N 1
ATOM 822 C CA 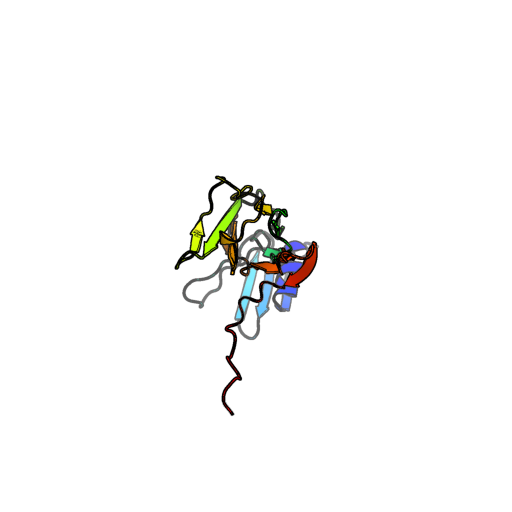. THR A 1 110 ? -2.286 4.956 17.588 1.00 96.00 110 THR A CA 1
ATOM 823 C C . THR A 1 110 ? -1.694 4.463 16.269 1.00 96.00 110 THR A C 1
ATOM 825 O O . THR A 1 110 ? -1.688 3.260 16.025 1.00 96.00 110 THR A O 1
ATOM 828 N N . LEU A 1 111 ? -1.209 5.365 15.411 1.00 98.00 111 LEU A N 1
ATOM 829 C CA . LEU A 1 111 ? -0.768 5.055 14.054 1.00 98.00 111 LEU A CA 1
ATOM 830 C C . LEU A 1 111 ? 0.763 4.960 13.973 1.00 98.00 111 LEU A C 1
ATOM 832 O O . LEU A 1 111 ? 1.479 5.821 14.485 1.00 98.00 111 LEU A O 1
ATOM 836 N N . SER A 1 112 ? 1.261 3.918 13.304 1.00 98.62 112 SER A N 1
ATOM 837 C CA . SER A 1 112 ? 2.694 3.662 13.093 1.00 98.62 112 SER A CA 1
ATOM 838 C C . SER A 1 112 ? 2.963 2.986 11.744 1.00 98.62 112 SER A C 1
ATOM 840 O O . SER A 1 112 ? 2.080 2.319 11.202 1.00 98.62 112 SER A O 1
ATOM 842 N N . GLY A 1 113 ? 4.174 3.139 11.197 1.00 98.44 113 GLY A N 1
ATOM 843 C CA . GLY A 1 113 ? 4.546 2.547 9.904 1.00 98.44 113 GLY A CA 1
ATOM 844 C C . GLY A 1 113 ? 4.193 3.414 8.691 1.00 98.44 113 GLY A C 1
ATOM 845 O O . GLY A 1 113 ? 4.080 2.916 7.575 1.00 98.44 113 GLY A O 1
ATOM 846 N N . SER A 1 114 ? 4.045 4.729 8.867 1.00 98.50 114 SER A N 1
ATOM 847 C CA . SER A 1 114 ? 3.669 5.668 7.795 1.00 98.50 114 SER A CA 1
ATOM 848 C C . SER A 1 114 ? 4.626 5.668 6.601 1.00 98.50 114 SER A C 1
ATOM 850 O O . SER A 1 114 ? 4.232 6.073 5.509 1.00 98.50 114 SER A O 1
ATOM 852 N N . ILE A 1 115 ? 5.870 5.222 6.795 1.00 98.44 115 ILE A N 1
ATOM 853 C CA . ILE A 1 115 ? 6.922 5.167 5.769 1.00 98.44 115 ILE A CA 1
ATOM 854 C C . ILE A 1 115 ? 7.410 3.740 5.467 1.00 98.44 115 ILE A C 1
ATOM 856 O O . ILE A 1 115 ? 8.497 3.559 4.918 1.00 98.44 115 ILE A O 1
ATOM 860 N N . THR A 1 116 ? 6.636 2.717 5.835 1.00 98.56 116 THR A N 1
ATOM 861 C CA . THR A 1 116 ? 6.955 1.304 5.572 1.00 98.56 116 THR A CA 1
ATOM 862 C C . THR A 1 116 ? 5.917 0.670 4.642 1.00 98.56 116 THR A C 1
ATOM 864 O O . THR A 1 116 ? 4.921 1.289 4.261 1.00 98.56 116 THR A O 1
ATOM 867 N N . ASP A 1 117 ? 6.134 -0.592 4.277 1.00 98.12 117 ASP A N 1
ATOM 868 C CA . ASP A 1 117 ? 5.170 -1.401 3.524 1.00 98.12 117 ASP A CA 1
ATOM 869 C C . ASP A 1 117 ? 3.911 -1.779 4.334 1.00 98.12 117 ASP A C 1
ATOM 871 O O . ASP A 1 117 ? 2.953 -2.316 3.771 1.00 98.12 117 ASP A O 1
ATOM 875 N N . THR A 1 118 ? 3.893 -1.474 5.637 1.00 98.62 118 THR A N 1
ATOM 876 C CA . THR A 1 118 ? 2.852 -1.883 6.581 1.00 98.62 118 THR A CA 1
ATOM 877 C C . THR A 1 118 ? 2.444 -0.731 7.495 1.00 98.62 118 THR A C 1
ATOM 879 O O . THR A 1 118 ? 3.198 -0.342 8.386 1.00 98.62 118 THR A O 1
ATOM 882 N N . LEU A 1 119 ? 1.212 -0.246 7.344 1.00 98.75 119 LEU A N 1
ATOM 883 C CA . LEU A 1 119 ? 0.601 0.706 8.271 1.00 98.75 119 LEU A CA 1
ATOM 884 C C . LEU A 1 119 ? -0.141 -0.042 9.377 1.00 98.75 119 LEU A C 1
ATOM 886 O O . LEU A 1 119 ? -0.948 -0.928 9.091 1.00 98.75 119 LEU A O 1
ATOM 890 N N . THR A 1 120 ? 0.094 0.338 10.630 1.00 98.69 120 THR A N 1
ATOM 891 C CA . THR A 1 120 ? -0.550 -0.271 11.800 1.00 98.69 120 THR A CA 1
ATOM 892 C C . THR A 1 120 ? -1.296 0.772 12.621 1.00 98.69 120 THR A C 1
ATOM 894 O O . THR A 1 120 ? -0.775 1.863 12.861 1.00 98.69 120 THR A O 1
ATOM 897 N N . ILE A 1 121 ? -2.499 0.419 13.078 1.00 98.44 121 ILE A N 1
ATOM 898 C CA . ILE A 1 121 ? -3.304 1.203 14.020 1.00 98.44 121 ILE A CA 1
ATOM 899 C C . ILE A 1 121 ? -3.585 0.341 15.249 1.00 98.44 121 ILE A C 1
ATOM 901 O O . ILE A 1 121 ? -4.271 -0.681 15.150 1.00 98.44 121 ILE A O 1
ATOM 905 N N . THR A 1 122 ? -3.065 0.763 16.402 1.00 97.56 122 THR A N 1
ATOM 906 C CA . THR A 1 122 ? -3.216 0.062 17.682 1.00 97.56 122 THR A CA 1
ATOM 907 C C . THR A 1 122 ? -3.268 1.048 18.857 1.00 97.56 122 THR A C 1
ATOM 909 O O . THR A 1 122 ? -2.339 1.838 19.024 1.00 97.56 122 THR A O 1
ATOM 912 N N . PRO A 1 123 ? -4.276 0.951 19.743 1.00 96.56 123 PRO A N 1
ATOM 913 C CA . PRO A 1 123 ? -5.534 0.232 19.542 1.00 96.56 123 PRO A CA 1
ATOM 914 C C . PRO A 1 123 ? -6.413 0.933 18.498 1.00 96.56 123 PRO A C 1
ATOM 916 O O . PRO A 1 123 ? -6.363 2.154 18.358 1.00 96.56 123 PRO A O 1
ATOM 919 N N . VAL A 1 124 ? -7.251 0.164 17.807 1.00 95.81 124 VAL A N 1
ATOM 920 C CA . VAL A 1 124 ? -8.377 0.705 17.032 1.00 95.81 124 VAL A CA 1
ATOM 921 C C . VAL A 1 124 ? -9.420 1.278 17.993 1.00 95.81 124 VAL A C 1
ATOM 923 O O . VAL A 1 124 ? -9.800 0.601 18.948 1.00 95.81 124 VAL A O 1
ATOM 926 N N . VAL A 1 125 ? -9.907 2.490 17.737 1.00 92.56 125 VAL A N 1
ATOM 927 C CA . VAL A 1 125 ? -10.973 3.151 18.516 1.00 92.56 125 VAL A CA 1
ATOM 928 C C . VAL A 1 125 ? -12.191 3.438 17.640 1.00 92.56 125 VAL A C 1
ATOM 930 O O . VAL A 1 125 ? -12.051 3.550 16.429 1.00 92.56 125 VAL A O 1
ATOM 933 N N . ILE A 1 126 ? -13.390 3.625 18.211 1.00 89.31 126 ILE A N 1
ATOM 934 C CA . ILE A 1 126 ? -14.603 3.940 17.413 1.00 89.31 126 ILE A CA 1
ATOM 935 C C . ILE A 1 126 ? -14.427 5.154 16.483 1.00 89.31 126 ILE A C 1
ATOM 937 O O . ILE A 1 126 ? -14.987 5.175 15.387 1.00 89.31 126 ILE A O 1
ATOM 941 N N . ALA A 1 127 ? -13.615 6.142 16.876 1.00 90.44 127 ALA A N 1
ATOM 942 C CA . ALA A 1 127 ? -13.297 7.295 16.030 1.00 90.44 127 ALA A CA 1
ATOM 943 C C . ALA A 1 127 ? -12.568 6.919 14.722 1.00 90.44 127 ALA A C 1
ATOM 945 O O . ALA A 1 127 ? -12.530 7.729 13.799 1.00 90.44 127 ALA A O 1
ATOM 946 N N . ASP A 1 128 ? -12.026 5.700 14.623 1.00 93.81 128 ASP A N 1
ATOM 947 C CA . ASP A 1 128 ? -11.364 5.192 13.424 1.00 93.81 128 ASP A CA 1
ATOM 948 C C . ASP A 1 128 ? -12.324 4.651 12.357 1.00 93.81 128 ASP A C 1
ATOM 950 O O . ASP A 1 128 ? -11.896 4.317 11.247 1.00 93.81 128 ASP A O 1
ATOM 954 N N . GLN A 1 129 ? -13.618 4.556 12.668 1.00 93.94 129 GLN A N 1
ATOM 955 C CA . GLN A 1 129 ? -14.617 3.986 11.774 1.00 93.94 129 GLN A CA 1
ATOM 956 C C . GLN A 1 129 ? -14.626 4.680 10.407 1.00 93.94 129 GLN A C 1
ATOM 958 O O . GLN A 1 129 ? -14.853 5.883 10.290 1.00 93.94 129 GLN A O 1
ATOM 963 N N . GLY A 1 130 ? -14.445 3.893 9.347 1.00 92.50 130 GLY A N 1
ATOM 964 C CA . GLY A 1 130 ? -14.516 4.373 7.971 1.00 92.50 130 GLY A CA 1
ATOM 965 C C . GLY A 1 130 ? -13.288 5.153 7.501 1.00 92.50 130 GLY A C 1
ATOM 966 O O . GLY A 1 130 ? -13.299 5.615 6.356 1.00 92.50 130 GLY A O 1
ATOM 967 N N . ARG A 1 131 ? -12.227 5.276 8.318 1.00 96.69 131 ARG A N 1
ATOM 968 C CA . ARG A 1 131 ? -10.937 5.827 7.871 1.00 96.69 131 ARG A CA 1
ATOM 969 C C . ARG A 1 131 ? -10.433 5.033 6.668 1.00 96.69 131 ARG A C 1
ATOM 971 O O . ARG A 1 131 ? -10.539 3.804 6.629 1.00 96.69 131 ARG A O 1
ATOM 978 N N . ARG A 1 132 ? -9.902 5.740 5.669 1.00 98.25 132 ARG A N 1
ATOM 979 C CA . ARG A 1 132 ? -9.394 5.146 4.426 1.00 98.25 132 ARG A CA 1
ATOM 980 C C . ARG A 1 132 ? -7.934 5.481 4.231 1.00 98.25 132 ARG A C 1
ATOM 982 O O . ARG A 1 132 ? -7.557 6.650 4.314 1.00 98.25 132 ARG A O 1
ATOM 989 N N . PHE A 1 133 ? -7.158 4.469 3.874 1.00 98.56 133 PHE A N 1
ATOM 990 C CA . PHE A 1 133 ? -5.719 4.563 3.695 1.00 98.56 133 PHE A CA 1
ATOM 991 C C . PHE A 1 133 ? -5.308 4.123 2.299 1.00 98.56 133 PHE A C 1
ATOM 993 O O . PHE A 1 133 ? -5.888 3.203 1.726 1.00 98.56 133 PHE A O 1
ATOM 1000 N N . ARG A 1 134 ? -4.281 4.770 1.758 1.00 98.62 134 ARG A N 1
ATOM 1001 C CA . ARG A 1 134 ? -3.567 4.340 0.551 1.00 98.62 134 ARG A CA 1
ATOM 1002 C C . ARG A 1 134 ? -2.081 4.594 0.739 1.00 98.62 134 ARG A C 1
ATOM 1004 O O . ARG A 1 134 ? -1.710 5.420 1.566 1.00 98.62 134 ARG A O 1
ATOM 1011 N N . VAL A 1 135 ? -1.240 3.964 -0.063 1.00 98.69 135 VAL A N 1
ATOM 1012 C CA . VAL A 1 135 ? 0.209 4.172 -0.015 1.00 98.69 135 VAL A CA 1
ATOM 1013 C C . VAL A 1 135 ? 0.735 4.611 -1.369 1.00 98.69 135 VAL A C 1
ATOM 1015 O O . VAL A 1 135 ? 0.311 4.116 -2.416 1.00 98.69 135 VAL A O 1
ATOM 1018 N N . LEU A 1 136 ? 1.653 5.572 -1.345 1.00 98.38 136 LEU A N 1
ATOM 1019 C CA . LEU A 1 136 ? 2.494 5.904 -2.482 1.00 98.38 136 LEU A CA 1
ATOM 1020 C C . LEU A 1 136 ? 3.777 5.105 -2.343 1.00 98.38 136 LEU A C 1
ATOM 1022 O O . LEU A 1 136 ? 4.460 5.201 -1.323 1.00 98.38 136 LEU A O 1
ATOM 1026 N N . VAL A 1 137 ? 4.107 4.349 -3.381 1.00 97.19 137 VAL A N 1
ATOM 1027 C CA . VAL A 1 137 ? 5.360 3.609 -3.474 1.00 97.19 137 VAL A CA 1
ATOM 1028 C C . VAL A 1 137 ? 6.191 4.247 -4.574 1.00 97.19 137 VAL A C 1
ATOM 1030 O O . VAL A 1 137 ? 5.732 4.376 -5.710 1.00 97.19 137 VAL A O 1
ATOM 1033 N N . THR A 1 138 ? 7.391 4.690 -4.219 1.00 94.62 138 THR A N 1
ATOM 1034 C CA . THR A 1 138 ? 8.249 5.503 -5.084 1.00 94.62 138 THR A CA 1
ATOM 1035 C C . THR A 1 138 ? 9.614 4.865 -5.252 1.00 94.62 138 THR A C 1
ATOM 1037 O O . THR A 1 138 ? 10.195 4.352 -4.294 1.00 94.62 138 THR A O 1
ATOM 1040 N N . ASN A 1 139 ? 10.149 4.970 -6.462 1.00 91.62 139 ASN A N 1
ATOM 1041 C CA . ASN A 1 139 ? 11.572 4.843 -6.728 1.00 91.62 139 ASN A CA 1
ATOM 1042 C C . ASN A 1 139 ? 12.037 5.979 -7.656 1.00 91.62 139 ASN A C 1
ATOM 1044 O O . ASN A 1 139 ? 11.329 6.963 -7.856 1.00 91.62 139 ASN A O 1
ATOM 1048 N N . THR A 1 140 ? 13.241 5.862 -8.211 1.00 86.94 140 THR A N 1
ATOM 1049 C CA . THR A 1 140 ? 13.823 6.885 -9.092 1.00 86.94 140 THR A CA 1
ATOM 1050 C C . THR A 1 140 ? 13.090 7.065 -10.424 1.00 86.94 140 THR A C 1
ATOM 1052 O O . THR A 1 140 ? 13.273 8.098 -11.057 1.00 86.94 140 THR A O 1
ATOM 1055 N N . PHE A 1 141 ? 12.292 6.087 -10.859 1.00 82.88 141 PHE A N 1
ATOM 1056 C CA . PHE A 1 141 ? 11.612 6.095 -12.158 1.00 82.88 141 PHE A CA 1
ATOM 1057 C C . PHE A 1 141 ? 10.170 6.581 -12.053 1.00 82.88 141 PHE A C 1
ATOM 1059 O O . PHE A 1 141 ? 9.704 7.339 -12.902 1.00 82.88 141 PHE A O 1
ATOM 1066 N N . ASN A 1 142 ? 9.438 6.129 -11.035 1.00 83.69 142 ASN A N 1
ATOM 1067 C CA . ASN A 1 142 ? 8.029 6.459 -10.889 1.00 83.69 142 ASN A CA 1
ATOM 1068 C C . ASN A 1 142 ? 7.544 6.410 -9.435 1.00 83.69 142 ASN A C 1
ATOM 1070 O O . ASN A 1 142 ? 8.171 5.854 -8.531 1.00 83.69 142 ASN A O 1
ATOM 1074 N N . THR A 1 143 ? 6.347 6.960 -9.257 1.00 90.44 143 THR A N 1
ATOM 1075 C CA . THR A 1 143 ? 5.520 6.776 -8.069 1.00 90.44 143 THR A CA 1
ATOM 1076 C C . THR A 1 143 ? 4.216 6.111 -8.487 1.00 90.44 143 THR A C 1
ATOM 1078 O O . THR A 1 143 ? 3.504 6.632 -9.347 1.00 90.44 143 THR A O 1
ATOM 1081 N N . ILE A 1 144 ? 3.880 4.978 -7.868 1.00 89.75 144 ILE A N 1
ATOM 1082 C CA . ILE A 1 144 ? 2.569 4.337 -8.012 1.00 89.75 144 ILE A CA 1
ATOM 1083 C C . ILE A 1 144 ? 1.777 4.526 -6.723 1.00 89.75 144 ILE A C 1
ATOM 1085 O O . ILE A 1 144 ? 2.299 4.375 -5.622 1.00 89.75 144 ILE A O 1
ATOM 1089 N N . THR A 1 145 ? 0.498 4.858 -6.872 1.00 96.69 145 THR A N 1
ATOM 1090 C CA . THR A 1 145 ? -0.458 4.932 -5.763 1.00 96.69 145 THR A CA 1
ATOM 1091 C C . THR A 1 145 ? -1.268 3.640 -5.699 1.00 96.69 145 THR A C 1
ATOM 1093 O O . THR A 1 145 ? -1.767 3.178 -6.727 1.00 96.69 145 THR A O 1
ATOM 1096 N N . SER A 1 146 ? -1.408 3.060 -4.507 1.00 97.81 146 SER A N 1
ATOM 1097 C CA . SER A 1 146 ? -2.249 1.881 -4.280 1.00 97.81 146 SER A CA 1
ATOM 1098 C C . SER A 1 146 ? -3.744 2.188 -4.419 1.00 97.81 146 SER A C 1
ATOM 1100 O O . SER A 1 146 ? -4.181 3.343 -4.407 1.00 97.81 146 SER A O 1
ATOM 1102 N N . GLN A 1 147 ? -4.552 1.131 -4.465 1.00 96.06 147 GLN A N 1
ATOM 1103 C CA . GLN A 1 147 ? -5.970 1.235 -4.127 1.00 96.06 147 GLN A CA 1
ATOM 1104 C C . GLN A 1 147 ? -6.135 1.660 -2.660 1.00 96.06 147 GLN A C 1
ATOM 1106 O O . GLN A 1 147 ? -5.228 1.486 -1.840 1.00 96.06 147 GLN A O 1
ATOM 1111 N N . ALA A 1 148 ? -7.287 2.250 -2.347 1.00 97.62 148 ALA A N 1
ATOM 1112 C CA . ALA A 1 148 ? -7.631 2.625 -0.984 1.00 97.62 148 ALA A CA 1
ATOM 1113 C C . ALA A 1 148 ? -8.231 1.431 -0.231 1.00 97.62 148 ALA A C 1
ATOM 1115 O O . ALA A 1 148 ? -9.093 0.745 -0.776 1.00 97.62 148 ALA A O 1
ATOM 1116 N N . ALA A 1 149 ? -7.827 1.246 1.023 1.00 98.06 149 ALA A N 1
ATOM 1117 C CA . ALA A 1 149 ? -8.394 0.281 1.957 1.00 98.06 149 ALA A CA 1
ATOM 1118 C C . ALA A 1 149 ? -9.091 1.006 3.115 1.00 98.06 149 ALA A C 1
ATOM 1120 O O . ALA A 1 149 ? -8.631 2.059 3.562 1.00 98.06 149 ALA A O 1
ATOM 1121 N N . SER A 1 150 ? -10.204 0.455 3.591 1.00 97.50 150 SER A N 1
ATOM 1122 C CA . SER A 1 150 ? -11.032 1.026 4.657 1.00 97.50 150 SER A CA 1
ATOM 1123 C C . SER A 1 150 ? -10.852 0.274 5.973 1.00 97.50 150 SER A C 1
ATOM 1125 O O . SER A 1 150 ? -10.753 -0.953 5.985 1.00 97.50 150 SER A O 1
ATOM 1127 N N . LEU A 1 151 ? -10.876 1.000 7.089 1.00 97.44 151 LEU A N 1
ATOM 1128 C CA . LEU A 1 151 ? -11.001 0.431 8.427 1.00 97.44 151 LEU A CA 1
ATOM 1129 C C . LEU A 1 151 ? -12.482 0.348 8.801 1.00 97.44 151 LEU A C 1
ATOM 1131 O O . LEU A 1 151 ? -13.185 1.360 8.832 1.00 97.44 151 LEU A O 1
ATOM 1135 N N . ILE A 1 152 ? -12.960 -0.861 9.078 1.00 95.19 152 ILE A N 1
ATOM 1136 C CA . ILE A 1 152 ? -14.356 -1.131 9.416 1.00 95.19 152 ILE A CA 1
ATOM 1137 C C . ILE A 1 152 ? -14.399 -1.832 10.770 1.00 95.19 152 ILE A C 1
ATOM 1139 O O . ILE A 1 152 ? -13.921 -2.952 10.931 1.00 95.19 152 ILE A O 1
ATOM 1143 N N . ILE A 1 153 ? -15.012 -1.189 11.749 1.00 92.56 153 ILE A N 1
ATOM 1144 C CA . ILE A 1 153 ? -15.239 -1.761 13.068 1.00 92.56 153 ILE A CA 1
ATOM 1145 C C . ILE A 1 153 ? -16.580 -2.487 13.025 1.00 92.56 153 ILE A C 1
ATOM 1147 O O . ILE A 1 153 ? -17.627 -1.885 12.786 1.00 92.56 153 ILE A O 1
ATOM 1151 N N . THR A 1 154 ? -16.553 -3.801 13.210 1.00 86.50 154 THR A N 1
ATOM 1152 C CA . THR A 1 154 ? -17.746 -4.649 13.204 1.00 86.50 154 THR A CA 1
ATOM 1153 C C . THR A 1 154 ? -18.165 -4.914 14.640 1.00 86.50 154 THR A C 1
ATOM 1155 O O . THR A 1 154 ? -17.526 -5.720 15.300 1.00 86.50 154 THR A O 1
ATOM 1158 N N . GLY A 1 155 ? -19.212 -4.231 15.111 1.00 66.56 155 GLY A N 1
ATOM 1159 C CA . GLY A 1 155 ? -19.960 -4.562 16.328 1.00 66.56 155 GLY A CA 1
ATOM 1160 C C . GLY A 1 155 ? -19.123 -4.788 17.589 1.00 66.56 155 GLY A C 1
ATOM 1161 O O . GLY A 1 155 ? -18.793 -5.921 17.928 1.00 66.56 155 GLY A O 1
ATOM 1162 N N . ALA A 1 156 ? -18.884 -3.734 18.372 1.00 51.97 156 ALA A N 1
ATOM 1163 C CA . ALA A 1 156 ? -18.659 -3.944 19.795 1.00 51.97 156 ALA A CA 1
ATOM 1164 C C . ALA A 1 156 ? -19.930 -4.591 20.370 1.00 51.97 156 ALA A C 1
ATOM 1166 O O . ALA A 1 156 ? -21.018 -4.016 20.318 1.00 51.97 156 ALA A O 1
ATOM 1167 N N . THR A 1 157 ? -19.812 -5.833 20.834 1.00 50.06 157 THR A N 1
ATOM 1168 C CA . THR A 1 157 ? -20.900 -6.515 21.531 1.00 50.06 157 THR A CA 1
ATOM 1169 C C . THR A 1 157 ? -20.944 -5.926 22.931 1.00 50.06 157 THR A C 1
ATOM 1171 O O . THR A 1 157 ? -20.062 -6.206 23.744 1.00 50.06 157 THR A O 1
ATOM 1174 N N . TYR A 1 158 ? -21.925 -5.077 23.219 1.00 52.91 158 TYR A N 1
ATOM 1175 C CA . TYR A 1 158 ? -22.120 -4.580 24.576 1.00 52.91 158 TYR A CA 1
ATOM 1176 C C . TYR A 1 158 ? -23.179 -5.438 25.264 1.00 52.91 158 TYR A C 1
ATOM 1178 O O . TYR A 1 158 ? -24.238 -5.716 24.701 1.00 52.91 158 TYR A O 1
ATOM 1186 N N . PHE A 1 159 ? -22.877 -5.873 26.487 1.00 58.41 159 PHE A N 1
ATOM 1187 C CA . PHE A 1 159 ? -23.876 -6.459 27.369 1.00 58.41 159 PHE A CA 1
ATOM 1188 C C . PHE A 1 159 ? -24.521 -5.325 28.149 1.00 58.41 159 PHE A C 1
ATOM 1190 O O . PHE A 1 159 ? -23.855 -4.687 28.967 1.00 58.41 159 PHE A O 1
ATOM 1197 N N . ILE A 1 160 ? -25.805 -5.089 27.915 1.00 63.94 160 ILE A N 1
ATOM 1198 C CA . ILE A 1 160 ? -26.604 -4.293 28.841 1.00 63.94 160 ILE A CA 1
ATOM 1199 C C . ILE A 1 160 ? -27.071 -5.265 29.917 1.00 63.94 160 ILE A C 1
ATOM 1201 O O . ILE A 1 160 ? -27.765 -6.233 29.605 1.00 63.94 160 ILE A O 1
ATOM 1205 N N . THR A 1 161 ? -26.629 -5.052 31.154 1.00 68.56 161 THR A N 1
ATOM 1206 C CA . THR A 1 161 ? -27.196 -5.743 32.312 1.00 68.56 161 THR A CA 1
ATOM 1207 C C . THR A 1 161 ? -28.370 -4.905 32.795 1.00 68.56 161 THR A C 1
ATOM 1209 O O . THR A 1 161 ? -28.168 -3.738 33.140 1.00 68.56 161 THR A O 1
ATOM 1212 N N . ASP A 1 162 ? -29.581 -5.455 32.761 1.00 80.69 162 ASP A N 1
ATOM 1213 C CA . ASP A 1 162 ? -30.742 -4.782 33.343 1.00 80.69 162 ASP A CA 1
ATOM 1214 C C . ASP A 1 162 ? -30.688 -4.794 34.882 1.00 80.69 162 ASP A C 1
ATOM 1216 O O . ASP A 1 162 ? -29.780 -5.361 35.499 1.00 80.69 162 ASP A O 1
ATOM 1220 N N . GLU A 1 163 ? -31.648 -4.119 35.513 1.00 77.31 163 GLU A N 1
ATOM 1221 C CA . GLU A 1 163 ? -31.769 -4.056 36.975 1.00 77.31 163 GLU A CA 1
ATOM 1222 C C . GLU A 1 163 ? -31.974 -5.434 37.632 1.00 77.31 163 GLU A C 1
ATOM 1224 O O . GLU A 1 163 ? -31.618 -5.611 38.798 1.00 77.31 163 GLU A O 1
ATOM 1229 N N . ASP A 1 164 ? -32.450 -6.416 36.860 1.00 85.12 164 ASP A N 1
ATOM 1230 C CA . ASP A 1 164 ? -32.664 -7.804 37.276 1.00 85.12 164 ASP A CA 1
ATOM 1231 C C . ASP A 1 164 ? -31.424 -8.699 37.055 1.00 85.12 164 ASP A C 1
ATOM 1233 O O . ASP A 1 164 ? -31.413 -9.869 37.449 1.00 85.12 164 ASP A O 1
ATOM 1237 N N . GLY A 1 165 ? -30.347 -8.172 36.462 1.00 75.38 165 GLY A N 1
ATOM 1238 C CA . GLY A 1 165 ? -29.108 -8.909 36.202 1.00 75.38 165 GLY A CA 1
ATOM 1239 C C . GLY A 1 165 ? -29.084 -9.692 34.883 1.00 75.38 165 GLY A C 1
ATOM 1240 O O . GLY A 1 165 ? -28.097 -10.389 34.610 1.00 75.38 165 GLY A O 1
ATOM 1241 N N . ASN A 1 166 ? -30.116 -9.589 34.044 1.00 75.31 166 ASN A N 1
ATOM 1242 C CA . ASN A 1 166 ? -30.137 -10.223 32.729 1.00 75.31 166 ASN A CA 1
ATOM 1243 C C . ASN A 1 166 ? -29.271 -9.447 31.739 1.00 75.31 166 ASN A C 1
ATOM 1245 O O . ASN A 1 166 ? -29.287 -8.220 31.675 1.00 75.31 166 ASN A O 1
ATOM 1249 N N . ARG A 1 167 ? -28.517 -10.190 30.922 1.00 64.12 167 ARG A N 1
ATOM 1250 C CA . ARG A 1 167 ? -27.604 -9.632 29.920 1.00 64.12 167 ARG A CA 1
ATOM 1251 C C . ARG A 1 167 ? -28.272 -9.666 28.551 1.00 64.12 167 ARG A C 1
ATOM 1253 O O . ARG A 1 167 ? -28.494 -10.751 28.016 1.00 64.12 167 ARG A O 1
ATOM 1260 N N . THR A 1 168 ? -28.534 -8.504 27.965 1.00 63.91 168 THR A N 1
ATOM 1261 C CA . THR A 1 168 ? -29.011 -8.402 26.578 1.00 63.91 168 THR A CA 1
ATOM 1262 C C . THR A 1 168 ? -27.835 -8.092 25.660 1.00 63.91 168 THR A C 1
ATOM 1264 O O . THR A 1 168 ? -27.033 -7.204 25.957 1.00 63.91 168 THR A O 1
ATOM 1267 N N . ILE A 1 169 ? -27.710 -8.856 24.570 1.00 55.31 169 ILE A N 1
ATOM 1268 C CA . ILE A 1 169 ? -26.745 -8.584 23.501 1.00 55.31 169 ILE A CA 1
ATOM 1269 C C . ILE A 1 169 ? -27.364 -7.524 22.598 1.00 55.31 169 ILE A C 1
ATOM 1271 O O . ILE A 1 169 ? -28.383 -7.790 21.960 1.00 55.31 169 ILE A O 1
ATOM 1275 N N . THR A 1 170 ? -26.740 -6.353 22.521 1.00 57.16 170 THR A N 1
ATOM 1276 C CA . THR A 1 170 ? -27.105 -5.341 21.528 1.00 57.16 170 THR A CA 1
ATOM 1277 C C . THR A 1 170 ? -25.935 -5.179 20.568 1.00 57.16 170 THR A C 1
ATOM 1279 O O . THR A 1 170 ? -24.822 -4.852 20.987 1.00 57.16 170 THR A O 1
ATOM 1282 N N . GLU A 1 171 ? -26.161 -5.433 19.280 1.00 55.12 171 GLU A N 1
ATOM 1283 C CA . GLU A 1 171 ? -25.222 -5.012 18.244 1.00 55.12 171 GLU A CA 1
ATOM 1284 C C . GLU A 1 171 ? -25.347 -3.496 18.095 1.00 55.12 171 GLU A C 1
ATOM 1286 O O . GLU A 1 171 ? -26.450 -2.969 17.950 1.00 55.12 171 GLU A O 1
ATOM 1291 N N . ASN A 1 172 ? -24.227 -2.773 18.134 1.00 49.66 172 ASN A N 1
ATOM 1292 C CA . ASN A 1 172 ? -24.213 -1.386 17.683 1.00 49.66 172 ASN A CA 1
ATOM 1293 C C . ASN A 1 172 ? -24.320 -1.381 16.151 1.00 49.66 172 ASN A C 1
ATOM 1295 O O . ASN A 1 172 ? -23.324 -1.209 15.446 1.00 49.66 172 ASN A O 1
ATOM 1299 N N . THR A 1 173 ? -25.511 -1.648 15.622 1.00 48.59 173 THR A N 1
ATOM 1300 C CA . THR A 1 173 ? -25.818 -1.367 14.226 1.00 48.59 173 THR A CA 1
ATOM 1301 C C . THR A 1 173 ? -25.899 0.148 14.109 1.00 48.59 173 THR A C 1
ATOM 1303 O O . THR A 1 173 ? -26.870 0.752 14.555 1.00 48.59 173 THR A O 1
ATOM 1306 N N . LEU A 1 174 ? -24.897 0.782 13.497 1.00 49.09 174 LEU A N 1
ATOM 1307 C CA . LEU A 1 174 ? -24.981 2.177 13.038 1.00 49.09 174 LEU A CA 1
ATOM 1308 C C . LEU A 1 174 ? -25.991 2.344 11.877 1.00 49.09 174 LEU A C 1
ATOM 1310 O O . LEU A 1 174 ? -25.834 3.232 11.041 1.00 49.09 174 LEU A O 1
ATOM 1314 N N . ASP A 1 175 ? -27.021 1.500 11.814 1.00 41.12 175 ASP A N 1
ATOM 1315 C CA . ASP A 1 175 ? -28.124 1.627 10.877 1.00 41.12 175 ASP A CA 1
ATOM 1316 C C . ASP A 1 175 ? -29.180 2.557 11.494 1.00 41.12 175 ASP A C 1
ATOM 1318 O O . ASP A 1 175 ? -29.519 2.412 12.674 1.00 41.12 175 ASP A O 1
ATOM 1322 N N . PRO A 1 176 ? -29.712 3.539 10.741 1.00 38.56 176 PRO A N 1
ATOM 1323 C CA . PRO A 1 176 ? -30.800 4.369 11.228 1.00 38.56 176 PRO A CA 1
ATOM 1324 C C . PRO A 1 176 ? -32.005 3.471 11.511 1.00 38.56 176 PRO A C 1
ATOM 1326 O O . PRO A 1 176 ? -32.552 2.848 10.603 1.00 38.56 176 PRO A O 1
ATOM 1329 N N . ILE A 1 177 ? -32.411 3.407 12.779 1.00 39.38 177 ILE A N 1
ATOM 1330 C CA . ILE A 1 177 ? -33.640 2.743 13.209 1.00 39.38 177 ILE A CA 1
ATOM 1331 C C . ILE A 1 177 ? -34.793 3.375 12.423 1.00 39.38 177 ILE A C 1
ATOM 1333 O O . ILE A 1 177 ? -35.167 4.523 12.667 1.00 39.38 177 ILE A O 1
ATOM 1337 N N . VAL A 1 178 ? -35.344 2.639 11.457 1.00 38.97 178 VAL A N 1
ATOM 1338 C CA . VAL A 1 178 ? -36.659 2.949 10.902 1.00 38.97 178 VAL A CA 1
ATOM 1339 C C . VAL A 1 178 ? -37.651 2.600 12.005 1.00 38.97 178 VAL A C 1
ATOM 1341 O O . VAL A 1 178 ? -37.847 1.432 12.333 1.00 38.97 178 VAL A O 1
ATOM 1344 N N . ASP A 1 179 ? -38.212 3.627 12.636 1.00 44.22 179 ASP A N 1
ATOM 1345 C CA . ASP A 1 179 ? -39.288 3.489 13.611 1.00 44.22 179 ASP A CA 1
ATOM 1346 C C . ASP A 1 179 ? -40.567 3.030 12.894 1.00 44.22 179 ASP A C 1
ATOM 1348 O O . ASP A 1 179 ? -41.408 3.831 12.488 1.00 44.22 179 ASP A O 1
ATOM 1352 N N . GLU A 1 180 ? -40.713 1.719 12.695 1.00 42.94 180 GLU A N 1
ATOM 1353 C CA . GLU A 1 180 ? -41.995 1.115 12.330 1.00 42.94 180 GLU A CA 1
ATOM 1354 C C . GLU A 1 180 ? -42.837 0.871 13.587 1.00 42.94 180 GLU A C 1
ATOM 1356 O O . GLU A 1 180 ? -43.137 -0.261 13.972 1.00 42.94 180 GLU A O 1
ATOM 1361 N N . ARG A 1 181 ? -43.264 1.959 14.233 1.00 49.22 181 ARG A N 1
ATOM 1362 C CA . ARG A 1 181 ? -44.481 1.964 15.051 1.00 49.22 181 ARG A CA 1
ATOM 1363 C C . ARG A 1 181 ? -45.387 3.129 14.681 1.00 49.22 181 ARG A C 1
ATOM 1365 O O . ARG A 1 181 ? -45.517 4.101 15.415 1.00 49.22 181 ARG A O 1
ATOM 1372 N N . SER A 1 182 ? -46.103 2.981 13.568 1.00 40.25 182 SER A N 1
ATOM 1373 C CA . SER A 1 182 ? -47.428 3.602 13.430 1.00 40.25 182 SER A CA 1
ATOM 1374 C C . SER A 1 182 ? -48.326 2.876 12.420 1.00 40.25 182 SER A C 1
ATOM 1376 O O . SER A 1 182 ? -48.426 3.277 11.264 1.00 40.25 182 SER A O 1
ATOM 1378 N N . GLN A 1 183 ? -49.004 1.819 12.881 1.00 36.66 183 GLN A N 1
ATOM 1379 C CA . GLN A 1 183 ? -50.470 1.638 12.829 1.00 36.66 183 GLN A CA 1
ATOM 1380 C C . GLN A 1 183 ? -50.875 0.247 13.317 1.00 36.66 183 GLN A C 1
ATOM 1382 O O . GLN A 1 183 ? -50.213 -0.737 12.928 1.00 36.66 183 GLN A O 1
#

Sequence (183 aa):
ANAIPDAWAEMLAAQGFAYGQRNDSWYAFLGGLGYEGNMNDREMLFWGAGSGGVISPDGVRITQQPVDWRGLEGATATFTVVATSGNASPLSYQWQELNGSWANTTDAGTLSGSITDTLTITPVVIADQGRRFRVLVTNTFNTITSQAASLIITGATYFITDEDGNRTITENTLDPIVDERSQ

Secondary structure (DSSP, 8-state):
--PPPHHHHHHHHHTT-EEEEETTEEEEEETTEEEEEETT---BPPTTSSS---B-TTS-EEEE----EEE-TTS-EEEE-EEE-SS----EEEEEEEESEEEE--SBTTEE-TTSSEEEESS--GGGTT-EEEEEEE-SS-EEEPPPEEEEE---EEEEE-TTS-EEEEE---S--------

Radius of gyration: 24.62 Å; chains: 1; bounding box: 73×30×71 Å

InterPro domains:
  IPR013783 Immunoglobulin-like fold [G3DSA:2.60.40.10] (59-155)
  IPR036179 Immunoglobulin-like domain superfamily [SSF48726] (61-156)